Protein AF-A0A5P9F312-F1 (afdb_monomer)

Radius of gyration: 13.94 Å; Cα contacts (8 Å, |Δi|>4): 65; chains: 1; bounding box: 32×16×38 Å

Mean predicted aligned error: 8.94 Å

Structure (mmCIF, N/CA/C/O backbone):
data_AF-A0A5P9F312-F1
#
_entry.id   AF-A0A5P9F312-F1
#
loop_
_atom_site.group_PDB
_atom_site.id
_atom_site.type_symbol
_atom_site.label_atom_id
_atom_site.label_alt_id
_atom_site.label_comp_id
_atom_site.label_asym_id
_atom_site.label_entity_id
_atom_site.label_seq_id
_atom_site.pdbx_PDB_ins_code
_atom_site.Cartn_x
_atom_site.Cartn_y
_atom_site.Cartn_z
_atom_site.occupancy
_atom_site.B_iso_or_equiv
_atom_site.auth_seq_id
_atom_site.auth_comp_id
_atom_site.auth_asym_id
_atom_site.auth_atom_id
_atom_site.pdbx_PDB_model_num
ATOM 1 N N . MET A 1 1 ? 15.798 2.730 -22.890 1.00 51.59 1 MET A N 1
ATOM 2 C CA . MET A 1 1 ? 16.166 1.292 -22.879 1.00 51.59 1 MET A CA 1
ATOM 3 C C . MET A 1 1 ? 15.142 0.544 -22.034 1.00 51.59 1 MET A C 1
ATOM 5 O O . MET A 1 1 ? 14.961 0.894 -20.880 1.00 51.59 1 MET A O 1
ATOM 9 N N . MET A 1 2 ? 14.432 -0.415 -22.639 1.00 63.00 2 MET A N 1
ATOM 10 C CA . MET A 1 2 ? 13.101 -0.909 -22.230 1.00 63.00 2 MET A CA 1
ATOM 11 C C . MET A 1 2 ? 12.976 -1.924 -21.059 1.00 63.00 2 MET A C 1
ATOM 13 O O . MET A 1 2 ? 11.865 -2.050 -20.555 1.00 63.00 2 MET A O 1
ATOM 17 N N . PRO A 1 3 ? 14.003 -2.660 -20.579 1.00 70.88 3 PRO A N 1
ATOM 18 C CA . PRO A 1 3 ? 13.768 -3.705 -19.569 1.00 70.88 3 PRO A CA 1
ATOM 19 C C . PRO A 1 3 ? 13.720 -3.181 -18.125 1.00 70.88 3 PRO A C 1
ATOM 21 O O . PRO A 1 3 ? 13.022 -3.741 -17.286 1.00 70.88 3 PRO A O 1
ATOM 24 N N 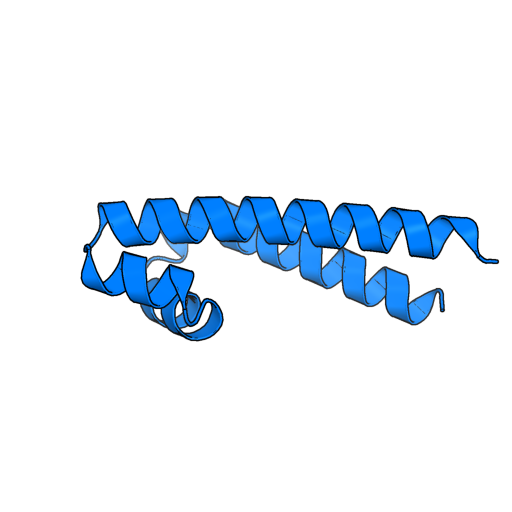. VAL A 1 4 ? 14.440 -2.099 -17.816 1.00 72.94 4 VAL A N 1
ATOM 25 C CA . VAL A 1 4 ? 14.573 -1.604 -16.435 1.00 72.94 4 VAL A CA 1
ATOM 26 C C . VAL A 1 4 ? 13.273 -0.958 -15.943 1.00 72.94 4 VAL A C 1
ATOM 28 O O . VAL A 1 4 ? 12.859 -1.217 -14.818 1.00 72.94 4 VAL A O 1
ATOM 31 N N . SER A 1 5 ? 12.570 -0.201 -16.791 1.00 72.69 5 SER A N 1
ATOM 32 C CA . SER A 1 5 ? 11.266 0.388 -16.443 1.00 72.69 5 SER A CA 1
ATOM 33 C C . SER A 1 5 ? 10.184 -0.675 -16.215 1.00 72.69 5 SER A C 1
ATOM 35 O O . SER A 1 5 ? 9.378 -0.553 -15.294 1.00 72.69 5 SER A O 1
ATOM 37 N N . ALA A 1 6 ? 10.198 -1.768 -16.985 1.00 78.12 6 ALA A N 1
ATOM 38 C CA . ALA A 1 6 ? 9.304 -2.905 -16.768 1.00 78.12 6 ALA A CA 1
ATOM 39 C C . ALA A 1 6 ? 9.562 -3.579 -15.408 1.00 78.12 6 ALA A C 1
ATOM 41 O O . ALA A 1 6 ? 8.632 -3.893 -14.673 1.00 78.12 6 ALA A O 1
ATOM 42 N N . VAL A 1 7 ? 10.828 -3.745 -15.021 1.00 81.38 7 VAL A N 1
ATOM 43 C CA . VAL A 1 7 ? 11.169 -4.296 -13.702 1.00 81.38 7 VAL A CA 1
ATOM 44 C C . VAL A 1 7 ? 10.739 -3.343 -12.582 1.00 81.38 7 VAL A C 1
ATOM 46 O O . VAL A 1 7 ? 10.098 -3.782 -11.629 1.00 81.38 7 VAL A O 1
ATOM 49 N N . LEU A 1 8 ? 11.008 -2.038 -12.704 1.00 75.81 8 LEU A N 1
ATOM 50 C CA . LEU A 1 8 ? 10.579 -1.047 -11.708 1.00 75.81 8 LEU A CA 1
ATOM 51 C C . LEU A 1 8 ? 9.057 -0.965 -11.565 1.00 75.81 8 LEU A C 1
ATOM 53 O O . LEU A 1 8 ? 8.563 -0.871 -10.447 1.00 75.81 8 LEU A O 1
ATOM 57 N N . THR A 1 9 ? 8.303 -1.040 -12.661 1.00 76.50 9 THR A N 1
ATOM 58 C CA . THR A 1 9 ? 6.832 -1.055 -12.596 1.00 76.50 9 THR A CA 1
ATOM 59 C C . THR A 1 9 ? 6.306 -2.299 -11.894 1.00 76.50 9 THR A C 1
ATOM 61 O O . THR A 1 9 ? 5.397 -2.177 -11.076 1.00 76.50 9 THR A O 1
ATOM 64 N N . VAL A 1 10 ? 6.903 -3.474 -12.127 1.00 83.19 10 VAL A N 1
ATOM 65 C CA . VAL A 1 10 ? 6.544 -4.704 -11.401 1.00 83.19 10 VAL A CA 1
ATOM 66 C C . VAL A 1 10 ? 6.845 -4.571 -9.908 1.00 83.19 10 VAL A C 1
ATOM 68 O O . VAL A 1 10 ? 5.991 -4.906 -9.088 1.00 83.19 10 VAL A O 1
ATOM 71 N N . PHE A 1 11 ? 8.010 -4.034 -9.533 1.00 77.62 11 PHE A N 1
ATOM 72 C CA . PHE A 1 11 ? 8.326 -3.769 -8.126 1.00 77.62 11 PHE A CA 1
ATOM 73 C C . PHE A 1 11 ? 7.371 -2.748 -7.510 1.00 77.62 11 PHE A C 1
ATOM 75 O O . PHE A 1 11 ? 6.870 -2.979 -6.413 1.00 77.62 11 PHE A O 1
ATOM 82 N N . ALA A 1 12 ? 7.062 -1.657 -8.209 1.00 76.75 12 ALA A N 1
ATOM 83 C CA . ALA A 1 12 ? 6.122 -0.652 -7.731 1.00 76.75 12 ALA A CA 1
ATOM 84 C C . ALA A 1 12 ? 4.719 -1.238 -7.519 1.00 76.75 12 ALA A C 1
ATOM 86 O O . ALA A 1 12 ? 4.096 -0.963 -6.498 1.00 76.75 12 ALA A O 1
ATOM 87 N N . LEU A 1 13 ? 4.250 -2.095 -8.431 1.00 79.06 13 LEU A N 1
ATOM 88 C CA . LEU A 1 13 ? 2.992 -2.833 -8.296 1.00 79.06 13 LEU A CA 1
ATOM 89 C C . LEU A 1 13 ? 3.021 -3.808 -7.120 1.00 79.06 13 LEU A C 1
ATOM 91 O O . LEU A 1 13 ? 2.062 -3.860 -6.356 1.00 79.06 13 LEU A O 1
ATOM 95 N N . ALA A 1 14 ? 4.115 -4.551 -6.943 1.00 83.38 14 ALA A N 1
ATOM 96 C CA . ALA A 1 14 ? 4.271 -5.469 -5.821 1.00 83.38 14 ALA A CA 1
ATOM 97 C C . ALA A 1 14 ? 4.261 -4.715 -4.483 1.00 83.38 14 ALA A C 1
ATOM 99 O O . ALA A 1 14 ? 3.514 -5.079 -3.576 1.00 83.38 14 ALA A O 1
ATOM 100 N N . PHE A 1 15 ? 5.023 -3.624 -4.374 1.00 75.75 15 PHE A N 1
ATOM 101 C CA . PHE A 1 15 ? 5.029 -2.774 -3.185 1.00 75.75 15 PHE A CA 1
ATOM 102 C C . PHE A 1 15 ? 3.667 -2.130 -2.937 1.00 75.75 15 PHE A C 1
ATOM 104 O O . PHE A 1 15 ? 3.202 -2.143 -1.800 1.00 75.75 15 PHE A O 1
ATOM 111 N N . ALA A 1 16 ? 2.991 -1.641 -3.978 1.00 75.81 16 ALA A N 1
ATOM 112 C CA . ALA A 1 16 ? 1.646 -1.088 -3.864 1.00 75.81 16 ALA A CA 1
ATOM 113 C C . ALA A 1 16 ? 0.632 -2.142 -3.399 1.00 75.81 16 ALA A C 1
ATOM 115 O O . ALA A 1 16 ? -0.172 -1.860 -2.515 1.00 75.81 16 ALA A O 1
ATOM 116 N N . ALA A 1 17 ? 0.695 -3.368 -3.925 1.00 79.81 17 ALA A N 1
ATOM 117 C CA . ALA A 1 17 ? -0.183 -4.463 -3.520 1.00 79.81 17 ALA A CA 1
ATOM 118 C C . ALA A 1 17 ? 0.063 -4.894 -2.065 1.00 79.81 17 ALA A C 1
ATOM 120 O O . ALA A 1 17 ? -0.887 -5.077 -1.305 1.00 79.81 17 ALA A O 1
ATOM 121 N N . ILE A 1 18 ? 1.328 -5.010 -1.648 1.00 80.62 18 ILE A N 1
ATOM 122 C CA . ILE A 1 18 ? 1.691 -5.329 -0.258 1.00 80.62 18 ILE A CA 1
ATOM 123 C C . ILE A 1 18 ? 1.225 -4.213 0.681 1.00 80.62 18 ILE A C 1
ATOM 125 O O . ILE A 1 18 ? 0.631 -4.487 1.726 1.00 80.62 18 ILE A O 1
ATOM 129 N N . ALA A 1 19 ? 1.461 -2.956 0.302 1.00 75.75 19 ALA A N 1
ATOM 130 C CA . ALA A 1 19 ? 1.031 -1.796 1.067 1.00 75.75 19 ALA A CA 1
ATOM 131 C C . ALA A 1 19 ? -0.496 -1.741 1.190 1.00 75.75 19 ALA A C 1
ATOM 133 O O . ALA A 1 19 ? -1.015 -1.484 2.272 1.00 75.75 19 ALA A O 1
ATOM 134 N N . TRP A 1 20 ? -1.215 -2.052 0.111 1.00 75.31 20 TRP A N 1
ATOM 135 C CA . TRP A 1 20 ? -2.669 -2.144 0.110 1.00 75.31 20 TRP A CA 1
ATOM 136 C C . TRP A 1 20 ? -3.171 -3.240 1.046 1.00 75.31 20 TRP A C 1
ATOM 138 O O . TRP A 1 20 ? -4.037 -2.986 1.878 1.00 75.31 20 TRP A O 1
ATOM 148 N N . LEU A 1 21 ? -2.626 -4.455 0.951 1.00 78.44 21 LEU A N 1
ATOM 149 C CA . LEU A 1 21 ? -3.027 -5.573 1.808 1.00 78.44 21 LEU A CA 1
ATOM 150 C C . LEU A 1 21 ? -2.792 -5.267 3.288 1.00 78.44 21 LEU A C 1
ATOM 152 O O . LEU A 1 21 ? -3.660 -5.549 4.116 1.00 78.44 21 LEU A O 1
ATOM 156 N N . ARG A 1 22 ? -1.653 -4.651 3.631 1.00 74.38 22 ARG A N 1
ATOM 157 C CA . ARG A 1 22 ? -1.407 -4.184 5.001 1.00 74.38 22 ARG A CA 1
ATOM 158 C C . ARG A 1 22 ? -2.410 -3.111 5.417 1.00 74.38 22 ARG A C 1
ATOM 160 O O . ARG A 1 22 ? -2.932 -3.198 6.520 1.00 74.38 22 ARG A O 1
ATOM 167 N N . LEU A 1 23 ? -2.701 -2.141 4.553 1.00 73.31 23 LEU A N 1
ATOM 168 C CA . LEU A 1 23 ? -3.642 -1.060 4.846 1.00 73.31 23 LEU A CA 1
ATOM 169 C C . LEU A 1 23 ? -5.048 -1.608 5.108 1.00 73.31 23 LEU A C 1
ATOM 171 O O . LEU A 1 23 ? -5.667 -1.246 6.103 1.00 73.31 23 LEU A O 1
ATOM 175 N N . VAL A 1 24 ? -5.512 -2.550 4.285 1.00 76.50 24 VAL A N 1
ATOM 176 C CA . VAL A 1 24 ? -6.779 -3.262 4.504 1.00 76.50 24 VAL A CA 1
ATOM 177 C C . VAL A 1 24 ? -6.756 -3.997 5.838 1.00 76.50 24 VAL A C 1
ATOM 179 O O . VAL A 1 24 ? -7.706 -3.867 6.604 1.00 76.50 24 VAL A O 1
ATOM 182 N N . LYS A 1 25 ? -5.676 -4.723 6.156 1.00 79.00 25 LYS A N 1
ATOM 183 C CA . LYS A 1 25 ? -5.552 -5.441 7.431 1.00 79.00 25 LYS A CA 1
ATOM 184 C C . LYS A 1 25 ? -5.640 -4.495 8.631 1.00 79.00 25 LYS A C 1
ATOM 186 O O . LYS A 1 25 ? -6.427 -4.758 9.530 1.00 79.00 25 LYS A O 1
ATOM 191 N N . VAL A 1 26 ? -4.874 -3.406 8.629 1.00 74.31 26 VAL A N 1
ATOM 192 C CA . VAL A 1 26 ? -4.858 -2.414 9.718 1.00 74.31 26 VAL A CA 1
ATOM 193 C C . VAL A 1 26 ? -6.217 -1.725 9.848 1.00 74.31 26 VAL A C 1
ATOM 195 O O . VAL A 1 26 ? -6.727 -1.563 10.951 1.00 74.31 26 VAL A O 1
ATOM 198 N N . CYS A 1 27 ? -6.849 -1.371 8.728 1.00 75.25 27 CYS A N 1
ATOM 199 C CA . CYS A 1 27 ? -8.192 -0.804 8.741 1.00 75.25 27 CYS A CA 1
ATOM 200 C C . CYS A 1 27 ? -9.238 -1.779 9.293 1.00 75.25 27 CYS A C 1
ATOM 202 O O . CYS A 1 27 ? -10.113 -1.344 10.033 1.00 75.25 27 CYS A O 1
ATOM 204 N N . PHE A 1 28 ? -9.155 -3.070 8.957 1.00 77.25 28 PHE A N 1
ATOM 205 C CA . PHE A 1 28 ? -10.050 -4.099 9.498 1.00 77.25 28 PHE A CA 1
ATOM 206 C C . PHE A 1 28 ? -9.842 -4.349 10.993 1.00 77.25 28 PHE A C 1
ATOM 208 O O . PHE A 1 28 ? -10.817 -4.652 11.677 1.00 77.25 28 PHE A O 1
ATOM 215 N N . ASP A 1 29 ? -8.605 -4.227 11.480 1.00 78.69 29 ASP A N 1
ATOM 216 C CA . ASP A 1 29 ? -8.272 -4.335 12.905 1.00 78.69 29 ASP A CA 1
ATOM 217 C C . ASP A 1 29 ? -8.914 -3.192 13.710 1.00 78.69 29 ASP A C 1
ATOM 219 O O . ASP A 1 29 ? -9.398 -3.399 14.819 1.00 78.69 29 ASP A O 1
ATOM 223 N N . ASP A 1 30 ? -8.996 -1.998 13.112 1.00 72.94 30 ASP A N 1
ATOM 224 C CA . ASP A 1 30 ? -9.586 -0.825 13.758 1.00 72.94 30 ASP A CA 1
ATOM 225 C C . ASP A 1 30 ? -11.120 -0.791 13.673 1.00 72.94 30 ASP A C 1
ATOM 227 O O . ASP A 1 30 ? -11.809 -0.597 14.675 1.00 72.94 30 ASP A O 1
ATOM 231 N N . SER A 1 31 ? -11.690 -0.983 12.478 1.00 73.31 31 SER A N 1
ATOM 232 C CA . SER A 1 31 ? -13.139 -1.120 12.304 1.00 73.31 31 SER A CA 1
ATOM 233 C C . SER A 1 31 ? -13.509 -1.754 10.964 1.00 73.31 31 SER A C 1
ATOM 235 O O . SER A 1 31 ? -12.935 -1.458 9.917 1.00 73.31 31 SER A O 1
ATOM 237 N N . THR A 1 32 ? -14.568 -2.566 10.948 1.00 7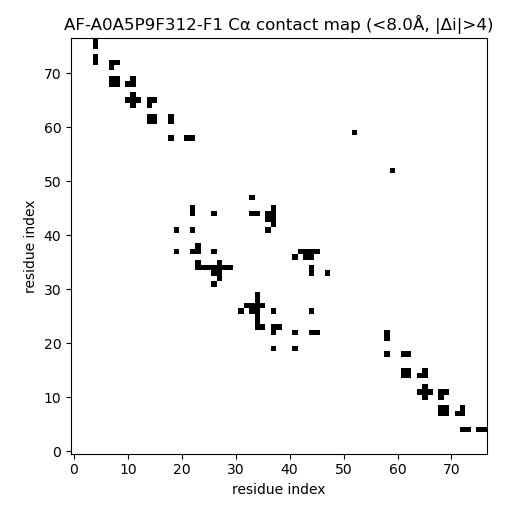7.25 32 THR A N 1
ATOM 238 C CA . THR A 1 32 ? -15.060 -3.213 9.718 1.00 77.25 32 THR A CA 1
ATOM 239 C C . THR A 1 32 ? -15.400 -2.195 8.619 1.00 77.25 32 THR A C 1
ATOM 241 O O . THR A 1 32 ? -15.151 -2.450 7.444 1.00 77.25 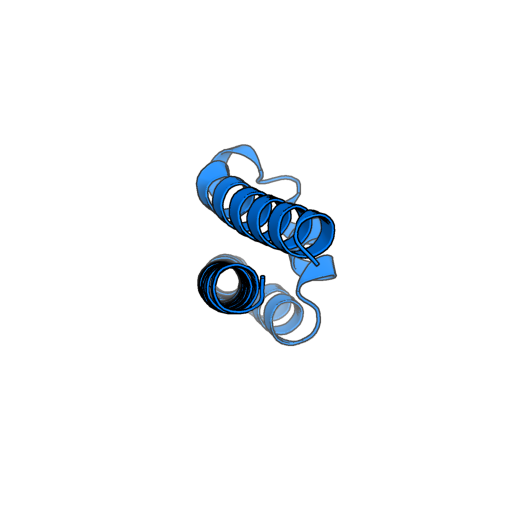32 THR A O 1
ATOM 244 N N . ILE A 1 33 ? -15.909 -1.013 8.989 1.00 78.56 33 ILE A N 1
ATOM 245 C CA . ILE A 1 33 ? -16.250 0.071 8.050 1.00 78.56 33 ILE A CA 1
ATOM 246 C C . ILE A 1 33 ? -14.986 0.689 7.440 1.00 78.56 33 ILE A C 1
ATOM 248 O O . ILE A 1 33 ? -14.939 0.890 6.226 1.00 78.56 33 ILE A O 1
ATOM 252 N N . ALA A 1 34 ? -13.948 0.946 8.244 1.00 70.06 34 ALA A N 1
ATOM 253 C CA . ALA A 1 34 ? -12.661 1.408 7.727 1.00 70.06 34 ALA A CA 1
ATOM 254 C C . ALA A 1 34 ? -12.025 0.353 6.812 1.00 70.06 34 ALA A C 1
ATOM 256 O O . ALA A 1 34 ? -11.466 0.706 5.778 1.00 70.06 34 ALA A O 1
ATOM 257 N N . GLY A 1 35 ? -12.158 -0.936 7.146 1.00 75.38 35 GLY A N 1
ATOM 258 C CA . GLY A 1 35 ? -11.716 -2.056 6.309 1.00 75.38 35 GLY A CA 1
ATOM 259 C C . GLY A 1 35 ? -12.387 -2.081 4.934 1.00 75.38 35 GLY A C 1
ATOM 260 O O . GLY A 1 35 ? -11.716 -2.219 3.911 1.00 75.38 35 GLY A O 1
ATOM 261 N N . PHE A 1 36 ? -13.704 -1.866 4.885 1.00 78.69 36 PHE A N 1
ATOM 262 C CA . PHE A 1 36 ? -14.432 -1.714 3.622 1.00 78.69 36 PHE A CA 1
ATOM 263 C C . PHE A 1 36 ? -14.011 -0.456 2.854 1.00 78.69 36 PHE A C 1
ATOM 265 O O . PHE A 1 36 ? -13.823 -0.521 1.639 1.00 78.69 36 PHE A O 1
ATOM 272 N N . LEU A 1 37 ? -13.798 0.671 3.541 1.00 77.56 37 LEU A N 1
ATOM 273 C CA . LEU A 1 37 ? -13.263 1.881 2.912 1.00 77.56 37 LEU A CA 1
ATOM 274 C C . LEU A 1 37 ? -11.868 1.647 2.326 1.00 77.56 37 LEU A C 1
ATOM 276 O O . LEU A 1 37 ? -11.604 2.105 1.225 1.00 77.56 37 LEU A O 1
ATOM 280 N N . ALA A 1 38 ? -10.999 0.903 3.008 1.00 77.19 38 ALA A N 1
ATOM 281 C CA . ALA A 1 38 ? -9.674 0.541 2.508 1.00 77.19 38 ALA A CA 1
ATOM 282 C C . ALA A 1 38 ? -9.726 -0.345 1.263 1.00 77.19 38 ALA A C 1
ATOM 284 O O . ALA A 1 38 ? -8.864 -0.236 0.393 1.00 77.19 38 ALA A O 1
ATOM 285 N N . LEU A 1 39 ? -10.738 -1.209 1.172 1.00 75.69 39 LEU A N 1
ATOM 286 C CA . LEU A 1 39 ? -10.931 -2.100 0.034 1.00 75.69 39 LEU A CA 1
ATOM 287 C C . LEU A 1 39 ? -11.436 -1.352 -1.208 1.00 75.69 39 LEU A C 1
ATOM 289 O O . LEU A 1 39 ? -10.971 -1.622 -2.311 1.00 75.69 39 LEU A O 1
ATOM 293 N N . PHE A 1 40 ? -12.387 -0.431 -1.037 1.00 78.25 40 PHE A N 1
ATOM 294 C CA . PHE A 1 40 ? -13.026 0.275 -2.154 1.00 78.25 40 PHE A CA 1
ATOM 295 C C . PHE A 1 40 ? -12.353 1.607 -2.499 1.00 78.25 40 PHE A C 1
ATOM 297 O O . PHE A 1 40 ? -12.347 2.012 -3.660 1.00 78.25 40 PHE A O 1
ATOM 304 N N . ILE A 1 41 ? -11.804 2.305 -1.504 1.00 76.06 41 ILE A N 1
ATOM 305 C CA . ILE A 1 41 ? -11.226 3.644 -1.640 1.00 76.06 41 ILE A CA 1
ATOM 306 C C . ILE A 1 41 ? -9.949 3.750 -0.781 1.00 76.06 41 ILE A C 1
ATOM 308 O O . ILE A 1 41 ? -9.932 4.411 0.266 1.00 76.06 41 ILE A O 1
ATOM 312 N N . PRO A 1 42 ? -8.833 3.157 -1.241 1.00 67.62 42 PRO A N 1
ATOM 313 C CA . PRO A 1 42 ? -7.555 3.200 -0.531 1.00 67.62 42 PRO A CA 1
ATOM 314 C C . PRO A 1 42 ? -7.064 4.616 -0.165 1.00 67.62 42 PRO A C 1
ATOM 316 O O . PRO A 1 42 ? -6.572 4.749 0.956 1.00 67.62 42 PRO A O 1
ATOM 319 N N . PRO A 1 43 ? -7.200 5.697 -0.982 1.00 68.25 43 PRO A N 1
ATOM 320 C CA . PRO A 1 43 ? -6.717 7.014 -0.563 1.00 68.25 43 PRO A CA 1
ATOM 321 C C . PRO A 1 43 ? -7.521 7.591 0.606 1.00 68.25 43 PRO A C 1
ATOM 323 O O . PRO A 1 43 ? -6.951 8.279 1.450 1.00 68.25 43 PRO A O 1
ATOM 326 N N . LEU A 1 44 ? -8.826 7.297 0.691 1.00 67.94 44 LEU A N 1
ATOM 327 C CA . LEU A 1 44 ? -9.662 7.766 1.799 1.00 67.94 44 LEU A CA 1
ATOM 328 C C . LEU A 1 44 ? -9.297 7.049 3.098 1.00 67.94 44 LEU A C 1
ATOM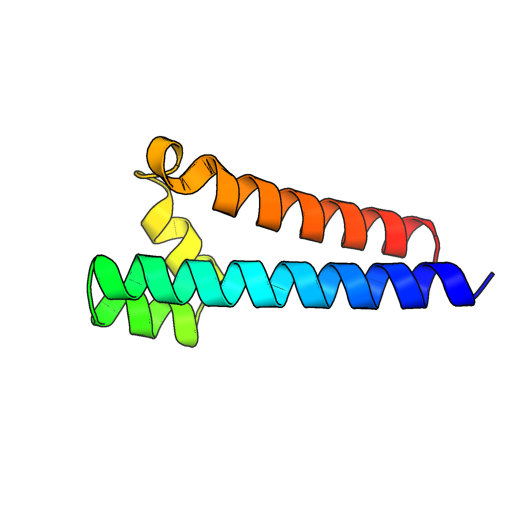 330 O O . LEU A 1 44 ? -9.206 7.678 4.149 1.00 67.94 44 LEU A O 1
ATOM 334 N N . ALA A 1 45 ? -9.050 5.742 3.021 1.00 68.69 45 ALA A N 1
ATOM 335 C CA . ALA A 1 45 ? -8.607 4.960 4.166 1.00 68.69 45 ALA A CA 1
ATOM 336 C C . ALA A 1 45 ? -7.218 5.397 4.663 1.00 68.69 45 ALA A C 1
ATOM 338 O O . ALA A 1 45 ? -6.987 5.478 5.867 1.00 68.69 45 ALA A O 1
ATOM 339 N N . LEU A 1 46 ? -6.326 5.789 3.748 1.00 66.00 46 LEU A N 1
ATOM 340 C CA . LEU A 1 46 ? -5.043 6.413 4.080 1.00 66.00 46 LEU A CA 1
ATOM 341 C C . LEU A 1 46 ? -5.210 7.734 4.844 1.00 66.00 46 LEU A C 1
ATOM 343 O O . LEU A 1 46 ? -4.519 7.963 5.836 1.00 66.00 46 LEU A O 1
ATOM 347 N N . MET A 1 47 ? -6.164 8.576 4.433 1.00 68.69 47 MET A N 1
ATOM 348 C CA . MET A 1 47 ? -6.524 9.799 5.162 1.00 68.69 47 MET A CA 1
ATOM 349 C C . MET A 1 47 ? -7.159 9.525 6.533 1.00 68.69 47 MET A C 1
ATOM 351 O O . MET A 1 47 ? -6.965 10.301 7.463 1.00 68.69 47 MET A O 1
ATOM 355 N N . LEU A 1 48 ? -7.886 8.422 6.701 1.00 67.81 48 LEU A N 1
ATOM 356 C CA . LEU A 1 48 ? -8.421 8.010 8.006 1.00 67.81 48 LEU A CA 1
ATOM 357 C C . LEU A 1 48 ? -7.327 7.513 8.959 1.00 67.81 48 LEU A C 1
ATOM 359 O O . LEU A 1 48 ? -7.434 7.697 10.168 1.00 67.81 48 LEU A O 1
ATOM 363 N N . LEU A 1 49 ? -6.249 6.947 8.416 1.00 65.31 49 LEU A N 1
ATOM 364 C CA . LEU A 1 49 ? -5.054 6.544 9.159 1.00 65.31 49 LEU A CA 1
ATOM 365 C C . LEU A 1 49 ? -4.059 7.688 9.408 1.00 65.31 49 LEU A C 1
ATOM 367 O O . LEU A 1 49 ? -3.048 7.479 10.084 1.00 65.31 49 LEU A O 1
ATOM 371 N N . LEU A 1 50 ? -4.344 8.907 8.929 1.00 64.94 50 LEU A N 1
ATOM 372 C CA . LEU A 1 50 ? -3.501 10.084 9.151 1.00 64.94 50 LEU A CA 1
ATOM 373 C C . LEU A 1 50 ? -3.181 10.400 10.634 1.00 64.94 50 LEU A C 1
ATOM 375 O O . LEU A 1 50 ? -2.029 10.686 10.961 1.00 64.94 50 LEU A O 1
ATOM 379 N N . PRO A 1 51 ? -4.131 10.300 11.579 1.00 65.44 51 PRO A N 1
ATOM 380 C CA . PRO A 1 51 ? -3.834 10.508 12.999 1.00 65.44 51 PRO A CA 1
ATOM 381 C C . PRO A 1 51 ? -2.953 9.412 13.635 1.00 65.44 51 PRO A C 1
ATOM 383 O O . PRO A 1 51 ? -2.390 9.640 14.705 1.00 65.44 51 PRO A O 1
ATOM 386 N N . ARG A 1 52 ? -2.775 8.247 12.990 1.00 64.56 52 ARG A N 1
ATOM 387 C CA . ARG A 1 52 ? -1.953 7.119 13.481 1.00 64.56 52 ARG A CA 1
ATOM 388 C C . ARG A 1 52 ? -0.611 6.943 12.759 1.00 64.56 52 ARG A C 1
ATOM 390 O O . ARG A 1 52 ? 0.036 5.907 12.909 1.00 64.56 52 ARG A O 1
ATOM 397 N N . TRP A 1 53 ? -0.118 7.973 12.063 1.00 58.81 53 TRP A N 1
ATOM 398 C CA . TRP A 1 53 ? 1.170 7.940 11.336 1.00 58.81 53 TRP A CA 1
ATOM 399 C C . TRP A 1 53 ? 2.351 7.410 12.147 1.00 58.81 53 TRP A C 1
ATOM 401 O O . TRP A 1 53 ? 3.272 6.827 11.586 1.00 58.81 53 TRP A O 1
ATOM 411 N N . ARG A 1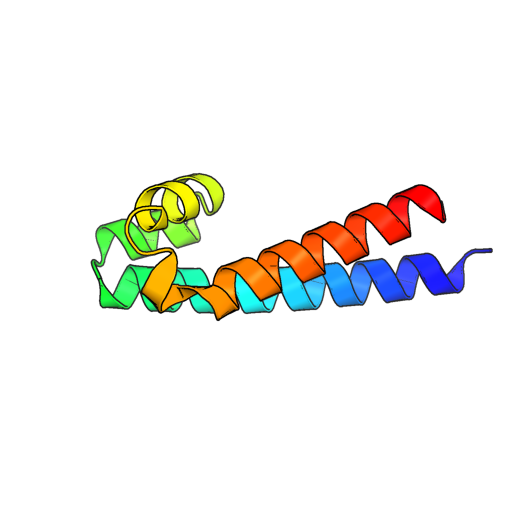 54 ? 2.345 7.623 13.466 1.00 59.06 54 ARG A N 1
ATOM 412 C CA . ARG A 1 54 ? 3.441 7.210 14.345 1.00 59.06 54 ARG A CA 1
ATOM 413 C C . ARG A 1 54 ? 3.480 5.704 14.622 1.00 59.06 54 ARG A C 1
ATOM 415 O O . ARG A 1 54 ? 4.559 5.193 14.884 1.00 59.06 54 ARG A O 1
ATOM 422 N N . GLN A 1 55 ? 2.339 5.018 14.567 1.00 65.62 55 GLN A N 1
ATOM 423 C CA . GLN A 1 55 ? 2.252 3.561 14.726 1.00 65.62 55 GLN A CA 1
ATOM 424 C C . GLN A 1 55 ? 2.489 2.831 13.399 1.00 65.62 55 GLN A C 1
ATOM 426 O O . GLN A 1 55 ? 3.095 1.769 13.385 1.00 65.62 55 GLN A O 1
ATOM 431 N N . GLU A 1 56 ? 2.091 3.443 12.282 1.00 67.44 56 GLU A N 1
ATOM 432 C CA . GLU A 1 56 ? 2.094 2.818 10.953 1.00 67.44 56 GLU A CA 1
ATOM 433 C C . GLU A 1 56 ? 3.185 3.392 10.028 1.00 67.44 56 GLU A C 1
ATOM 435 O O . GLU A 1 56 ? 3.014 3.465 8.810 1.00 67.44 56 GLU A O 1
ATOM 440 N N . GLN A 1 57 ? 4.328 3.821 10.583 1.00 68.94 57 GLN A N 1
ATOM 441 C CA . GLN A 1 57 ? 5.430 4.404 9.795 1.00 68.94 57 GLN A CA 1
ATOM 442 C C . GLN A 1 57 ? 5.929 3.469 8.686 1.00 68.94 57 GLN A C 1
ATOM 444 O O . GLN A 1 57 ? 6.278 3.928 7.599 1.00 68.94 57 GLN A O 1
ATOM 449 N N . GLU A 1 58 ? 5.925 2.158 8.930 1.00 69.56 58 GLU A N 1
ATOM 450 C CA . GLU A 1 58 ? 6.307 1.155 7.932 1.00 69.56 58 GLU A CA 1
ATOM 451 C C . GLU A 1 58 ? 5.377 1.160 6.710 1.00 69.56 58 GLU A C 1
ATOM 453 O O . GLU A 1 58 ? 5.825 0.945 5.584 1.00 69.56 58 GLU A O 1
ATOM 458 N N . LEU A 1 59 ? 4.085 1.440 6.913 1.00 67.94 59 LEU A N 1
ATOM 459 C CA . LEU A 1 59 ? 3.098 1.530 5.839 1.00 67.94 59 LEU A CA 1
ATOM 460 C C . LEU A 1 59 ? 3.366 2.749 4.949 1.00 67.94 59 LEU A C 1
ATOM 462 O O . LEU A 1 59 ? 3.312 2.647 3.723 1.00 67.94 59 LEU A O 1
ATOM 466 N N . TYR A 1 60 ? 3.721 3.879 5.566 1.00 68.31 60 TYR A N 1
ATOM 467 C CA . TYR A 1 60 ? 4.117 5.097 4.857 1.00 68.31 60 TYR A CA 1
ATOM 468 C C . TYR A 1 60 ? 5.454 4.944 4.132 1.00 68.31 60 TYR A C 1
ATOM 470 O O . TYR A 1 60 ? 5.600 5.458 3.026 1.00 68.31 60 TYR A O 1
ATOM 478 N N . LEU A 1 61 ? 6.404 4.198 4.701 1.00 73.94 61 LEU A N 1
ATOM 479 C CA . LEU A 1 61 ? 7.660 3.840 4.036 1.00 73.94 61 LEU A CA 1
ATOM 480 C C . LEU A 1 61 ? 7.422 2.972 2.797 1.00 73.94 61 LEU A C 1
ATOM 482 O O . LEU A 1 61 ? 8.022 3.231 1.758 1.00 73.94 61 LEU A O 1
ATOM 486 N N . LEU A 1 62 ? 6.522 1.988 2.874 1.00 71.94 62 LEU A N 1
ATOM 487 C CA . LEU A 1 62 ? 6.136 1.152 1.731 1.00 71.94 62 LEU A CA 1
ATOM 488 C C . LEU A 1 62 ? 5.434 1.962 0.637 1.00 71.94 62 LEU A C 1
ATOM 490 O O . LEU A 1 62 ? 5.762 1.817 -0.541 1.00 71.94 62 LEU A O 1
ATOM 494 N N . TRP A 1 63 ? 4.513 2.850 1.020 1.00 73.12 63 TRP A N 1
ATOM 495 C CA . TRP A 1 63 ? 3.879 3.784 0.087 1.00 73.12 63 TRP A CA 1
ATOM 496 C C . TRP A 1 63 ? 4.900 4.722 -0.557 1.00 73.12 63 TRP A C 1
ATOM 498 O O . TRP A 1 63 ? 4.899 4.880 -1.774 1.00 73.12 63 TRP A O 1
ATOM 508 N N . GLY A 1 64 ? 5.813 5.287 0.233 1.00 74.12 64 GLY A N 1
ATOM 509 C CA . GLY A 1 64 ? 6.901 6.132 -0.252 1.00 74.12 64 GLY A CA 1
ATOM 510 C C . GLY A 1 64 ? 7.847 5.390 -1.196 1.00 74.12 64 GLY A C 1
ATOM 511 O O . GLY A 1 64 ? 8.225 5.937 -2.227 1.00 74.12 64 GLY A O 1
ATOM 512 N N . ALA A 1 65 ? 8.174 4.129 -0.903 1.00 73.62 65 ALA A N 1
ATOM 513 C CA . ALA A 1 65 ? 8.993 3.284 -1.766 1.00 73.62 65 ALA A CA 1
ATOM 514 C C . ALA A 1 65 ? 8.293 2.984 -3.099 1.00 73.62 65 ALA A C 1
ATOM 516 O O . ALA A 1 65 ? 8.917 3.110 -4.151 1.00 73.62 65 ALA A O 1
ATOM 517 N N . ALA A 1 66 ? 6.996 2.663 -3.079 1.00 73.75 66 ALA A N 1
ATOM 518 C CA . ALA A 1 66 ? 6.202 2.480 -4.294 1.00 73.75 66 ALA A CA 1
ATOM 519 C C . ALA A 1 66 ? 6.158 3.763 -5.143 1.00 73.75 66 ALA A C 1
ATOM 521 O O . ALA A 1 66 ? 6.340 3.707 -6.359 1.00 73.75 66 ALA A O 1
ATOM 522 N N . LEU A 1 67 ?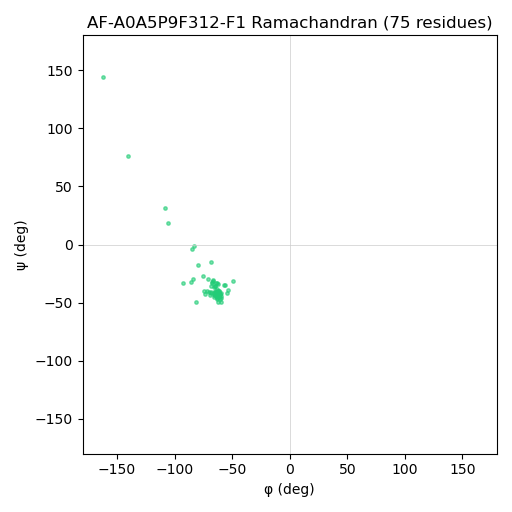 5.987 4.923 -4.502 1.00 77.88 67 LEU A N 1
ATOM 523 C CA . LEU A 1 67 ? 5.936 6.231 -5.161 1.00 77.88 67 LEU A CA 1
ATOM 524 C C . LEU A 1 67 ? 7.293 6.627 -5.752 1.00 77.88 67 LEU A C 1
ATOM 526 O O . LEU A 1 67 ? 7.355 7.090 -6.888 1.00 77.88 67 LEU A O 1
ATOM 530 N N . ALA A 1 68 ? 8.383 6.383 -5.022 1.00 76.19 68 ALA A N 1
ATOM 531 C CA . ALA A 1 68 ? 9.744 6.586 -5.504 1.00 76.19 68 ALA A CA 1
ATOM 532 C C . ALA A 1 68 ? 10.056 5.674 -6.697 1.00 76.19 68 ALA A C 1
ATOM 534 O O . ALA A 1 68 ? 10.633 6.129 -7.680 1.00 76.19 68 ALA A O 1
ATOM 535 N N . CYS A 1 69 ? 9.629 4.409 -6.647 1.00 72.06 69 CYS A N 1
ATOM 536 C CA . CYS A 1 69 ? 9.814 3.446 -7.731 1.00 72.06 69 CYS A CA 1
ATOM 537 C C . CYS A 1 69 ? 9.020 3.852 -8.990 1.00 72.06 69 CYS A C 1
ATOM 539 O O . CYS A 1 69 ? 9.558 3.815 -10.096 1.00 72.06 69 CYS A O 1
ATOM 541 N N . LEU A 1 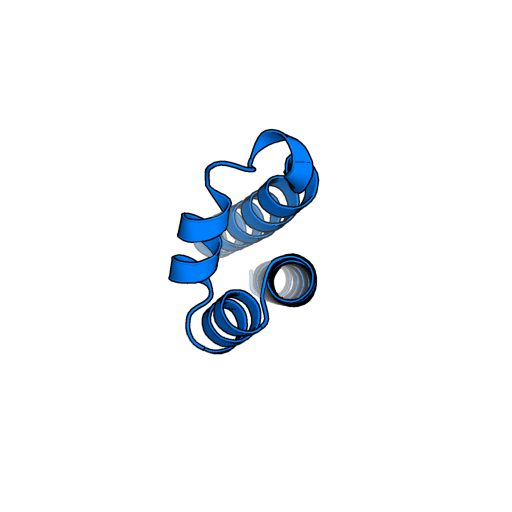70 ? 7.781 4.332 -8.824 1.00 75.06 70 LEU A N 1
ATOM 542 C CA . LEU A 1 70 ? 6.965 4.900 -9.906 1.00 75.06 70 LEU A CA 1
ATOM 543 C C . LEU A 1 70 ? 7.588 6.162 -10.512 1.00 75.06 70 LEU A C 1
ATOM 545 O O . LEU A 1 70 ? 7.674 6.268 -11.733 1.00 75.06 70 LEU A O 1
ATOM 549 N N . LEU A 1 71 ? 8.053 7.095 -9.677 1.00 79.50 71 LEU A N 1
ATOM 550 C CA . LEU A 1 71 ? 8.731 8.316 -10.125 1.00 79.50 71 LEU A CA 1
ATOM 551 C C . LEU A 1 71 ? 9.999 7.993 -10.913 1.00 79.50 71 LEU A C 1
ATOM 553 O O . LEU A 1 71 ? 10.204 8.5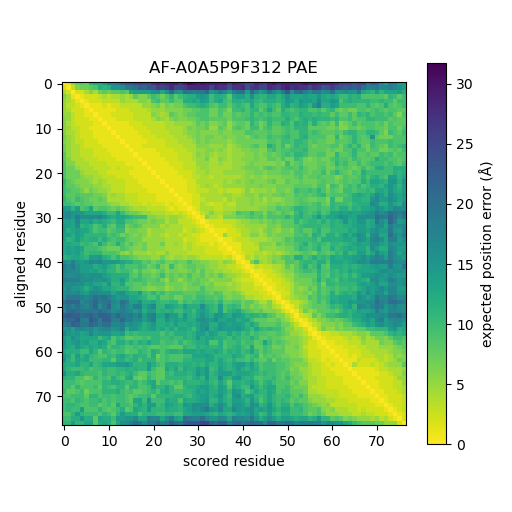32 -11.998 1.00 79.50 71 LEU A O 1
ATOM 557 N N . LEU A 1 72 ? 10.825 7.080 -10.400 1.00 76.19 72 LEU A N 1
ATOM 558 C CA . LEU A 1 72 ? 12.048 6.660 -11.076 1.00 76.19 72 LEU A CA 1
ATOM 559 C C . LEU A 1 72 ? 11.723 5.986 -12.415 1.00 76.19 72 LEU A C 1
ATOM 561 O O . LEU A 1 72 ? 12.366 6.272 -13.421 1.00 76.19 72 LEU A O 1
ATOM 565 N N . SER A 1 73 ? 10.685 5.143 -12.446 1.00 67.94 73 SER A N 1
ATOM 566 C CA . SER A 1 73 ? 10.205 4.513 -13.677 1.00 67.94 73 SER A CA 1
ATOM 567 C C . SER A 1 73 ? 9.680 5.517 -14.703 1.00 67.94 73 SER A C 1
ATOM 569 O O . SER A 1 73 ? 9.794 5.244 -15.894 1.00 67.94 73 SER A O 1
ATOM 571 N N . PHE A 1 74 ? 9.084 6.629 -14.269 1.00 73.69 74 PHE A N 1
ATOM 572 C CA . PHE A 1 74 ? 8.593 7.685 -15.156 1.00 73.69 74 PHE A CA 1
ATOM 573 C C . PHE A 1 74 ? 9.742 8.517 -15.736 1.00 73.69 74 PHE A C 1
ATOM 575 O O . PHE A 1 74 ? 9.734 8.825 -16.918 1.00 73.69 74 PHE A O 1
ATOM 582 N N . VAL A 1 75 ? 10.762 8.827 -14.929 1.00 74.31 75 VAL A N 1
ATOM 583 C CA . VAL A 1 75 ? 11.976 9.536 -15.382 1.00 74.31 75 VAL A CA 1
ATOM 584 C C . VAL A 1 75 ? 1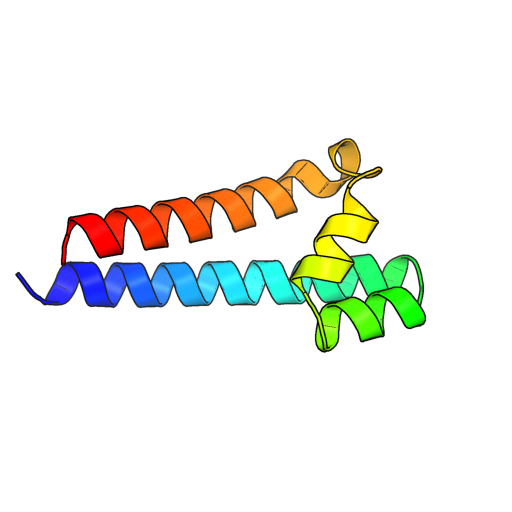2.803 8.696 -16.365 1.00 74.31 75 VAL A C 1
ATOM 586 O O . VAL A 1 75 ? 13.485 9.243 -17.226 1.00 74.31 75 VAL A O 1
ATOM 589 N N . LEU A 1 76 ? 12.763 7.369 -16.228 1.00 67.50 76 LEU A N 1
ATOM 590 C CA . LEU A 1 76 ? 13.453 6.413 -17.102 1.00 67.50 76 LEU A CA 1
ATOM 591 C C . LEU A 1 76 ? 12.673 6.049 -18.383 1.00 67.50 76 LEU A C 1
ATOM 593 O O . LEU A 1 76 ? 13.197 5.267 -19.185 1.00 67.50 76 LEU A O 1
ATOM 597 N N . HIS A 1 77 ? 11.444 6.551 -18.542 1.00 55.69 77 HIS A N 1
ATOM 598 C CA . HIS A 1 77 ? 10.578 6.323 -19.704 1.00 55.69 77 HIS A CA 1
ATOM 599 C C . HIS A 1 77 ? 10.915 7.295 -20.839 1.00 55.69 77 HIS A C 1
ATOM 601 O O . HIS A 1 77 ? 10.980 6.819 -21.996 1.00 55.69 77 HIS A O 1
#

Solvent-accessible surface area (backbone atoms only — not comparable to full-atom values): 4033 Å² total; per-residue (Å²): 118,78,68,61,39,56,51,32,48,50,50,19,50,50,35,45,51,52,37,46,55,50,46,26,50,57,26,42,73,75,33,66,67,44,18,51,36,27,71,79,37,50,72,60,33,52,60,70,43,55,90,44,48,85,82,44,46,68,53,53,50,34,48,48,49,20,50,51,33,47,51,52,28,58,77,61,103

Sequence (77 aa):
MMPVSAVLTVFALAFAAIAWLRLVKVCFDDSTIAGFLALFIPPLALMLLLPRWRQEQELYLLWGAALACLLLSFVLH

pLDDT: mean 72.75, std 6.09, range [51.59, 83.38]

Secondary structure (DSSP, 8-state):
--HHHHHHHHHHHHHHHHHHHHHHHHHHHH-HHHHHHHHH-HHHHHHHTGGGTTT-HHHHHHHHHHHHHHHHHHHT-

Foldseek 3Di:
DPPLLVVLLVVLVVLVVVLLVVLLVVLVVVDPVLNVCSVPPVVVSVVVCVVVCVVVVVSVVSVVSSVVSVVVSVVVD